Protein AF-A0A831JJE8-F1 (afdb_monomer)

Structure (mmCIF, N/CA/C/O backbone):
data_AF-A0A831JJE8-F1
#
_entry.id   AF-A0A831JJE8-F1
#
loop_
_atom_site.group_PDB
_atom_site.id
_atom_site.type_symbol
_atom_site.label_atom_id
_atom_site.label_alt_id
_atom_site.label_comp_id
_atom_site.label_asym_id
_atom_site.label_entity_id
_atom_site.label_seq_id
_atom_site.pdbx_PDB_ins_code
_atom_site.Cartn_x
_atom_site.Cartn_y
_atom_site.Cartn_z
_atom_site.occupancy
_atom_site.B_iso_or_equiv
_atom_site.auth_seq_id
_atom_site.auth_comp_id
_atom_site.auth_asym_id
_atom_site.auth_atom_id
_atom_site.pdbx_PDB_model_num
ATOM 1 N N . PRO A 1 1 ? 1.562 -9.562 6.815 1.00 90.50 1 PRO A N 1
ATOM 2 C CA . PRO A 1 1 ? 2.534 -8.561 6.317 1.00 90.50 1 PRO A CA 1
ATOM 3 C C . PRO A 1 1 ? 2.745 -8.650 4.800 1.00 90.50 1 PRO A C 1
ATOM 5 O O . PRO A 1 1 ? 2.970 -9.747 4.291 1.00 90.50 1 PRO A O 1
ATOM 8 N N . LEU A 1 2 ? 2.678 -7.509 4.113 1.00 94.31 2 LEU A N 1
ATOM 9 C CA . LEU A 1 2 ? 2.734 -7.355 2.657 1.00 94.31 2 LEU A CA 1
ATOM 10 C C . LEU A 1 2 ? 3.958 -8.049 2.037 1.00 94.31 2 LEU A C 1
ATOM 12 O O . LEU A 1 2 ? 3.814 -8.954 1.220 1.00 94.31 2 LEU A O 1
ATOM 16 N N . ILE A 1 3 ? 5.162 -7.711 2.512 1.00 94.38 3 ILE A N 1
ATOM 17 C CA . ILE A 1 3 ? 6.433 -8.235 1.975 1.00 94.38 3 ILE A CA 1
ATOM 18 C C . ILE A 1 3 ? 6.514 -9.768 2.086 1.00 94.38 3 ILE A C 1
ATOM 20 O O . ILE A 1 3 ? 7.035 -10.429 1.192 1.00 94.38 3 ILE A O 1
ATOM 24 N N . ARG A 1 4 ? 5.947 -10.367 3.146 1.00 94.69 4 ARG A N 1
ATOM 25 C CA . ARG A 1 4 ? 5.932 -11.834 3.323 1.00 94.69 4 ARG A CA 1
ATOM 26 C C . ARG A 1 4 ? 5.011 -12.555 2.337 1.00 94.69 4 ARG A C 1
ATOM 28 O O . ARG A 1 4 ? 5.176 -13.749 2.129 1.00 94.69 4 ARG A O 1
ATOM 35 N N . GLN A 1 5 ? 4.035 -11.854 1.767 1.00 95.62 5 GLN A N 1
ATOM 36 C CA . GLN A 1 5 ? 3.083 -12.402 0.799 1.00 95.62 5 GLN A CA 1
ATOM 37 C C . GLN A 1 5 ? 3.444 -12.014 -0.641 1.00 95.62 5 GLN A C 1
ATOM 39 O O . GLN A 1 5 ? 2.727 -12.393 -1.562 1.00 95.62 5 GLN A O 1
ATOM 44 N N . TRP A 1 6 ? 4.549 -11.287 -0.842 1.00 96.81 6 TRP A N 1
ATOM 45 C CA . TRP A 1 6 ? 4.877 -10.648 -2.113 1.00 96.81 6 TRP A CA 1
ATOM 46 C C . TRP A 1 6 ? 4.915 -11.615 -3.297 1.00 96.81 6 TRP A C 1
ATOM 48 O O . TRP A 1 6 ? 4.329 -11.321 -4.328 1.00 96.81 6 TRP A O 1
ATOM 58 N N . GLU A 1 7 ? 5.511 -12.801 -3.147 1.00 96.06 7 GLU A N 1
ATOM 59 C CA . GLU A 1 7 ? 5.538 -13.807 -4.224 1.00 96.06 7 GLU A CA 1
ATOM 60 C C . GLU A 1 7 ? 4.132 -14.265 -4.640 1.00 96.06 7 GLU A C 1
ATOM 62 O O . GLU A 1 7 ? 3.851 -14.409 -5.827 1.00 96.06 7 GLU A O 1
ATOM 67 N N . LYS A 1 8 ? 3.225 -14.454 -3.671 1.00 97.19 8 LYS A N 1
ATOM 68 C CA . LYS A 1 8 ? 1.826 -14.792 -3.958 1.00 97.19 8 LYS A CA 1
ATOM 69 C C . LYS A 1 8 ? 1.132 -13.621 -4.651 1.00 97.19 8 LYS A C 1
ATOM 71 O O . LYS A 1 8 ? 0.434 -13.835 -5.633 1.00 97.19 8 LYS A O 1
ATOM 76 N N . LEU A 1 9 ? 1.327 -12.401 -4.163 1.00 97.56 9 LEU A N 1
ATOM 77 C CA . LEU A 1 9 ? 0.712 -11.205 -4.739 1.00 97.56 9 LEU A CA 1
ATOM 78 C C . LEU A 1 9 ? 1.184 -10.967 -6.179 1.00 97.56 9 LEU A C 1
ATOM 80 O O . LEU A 1 9 ? 0.357 -10.761 -7.060 1.00 97.56 9 LEU A O 1
ATOM 84 N N . MET A 1 10 ? 2.479 -11.132 -6.456 1.00 97.56 10 MET A N 1
ATOM 85 C CA . MET A 1 10 ? 3.042 -11.016 -7.806 1.00 97.56 10 MET A CA 1
ATOM 86 C C . MET A 1 10 ? 2.442 -12.004 -8.815 1.00 97.56 10 MET A C 1
ATOM 88 O O . MET A 1 10 ? 2.482 -11.732 -10.009 1.00 97.56 10 MET A O 1
ATOM 92 N N . SER A 1 11 ? 1.833 -13.114 -8.376 1.00 97.44 11 SER A N 1
ATOM 93 C CA . SER A 1 11 ? 1.101 -14.015 -9.286 1.00 97.44 11 SER A CA 1
ATOM 94 C C . SER A 1 11 ? -0.174 -13.399 -9.880 1.00 97.44 11 SER A C 1
ATOM 96 O O . SER A 1 11 ? -0.702 -13.920 -10.857 1.00 97.44 11 SER A O 1
ATOM 98 N N . THR A 1 12 ? -0.650 -12.288 -9.311 1.00 98.19 12 THR A N 1
ATOM 99 C CA . THR A 1 12 ? -1.800 -11.510 -9.800 1.00 98.19 12 TH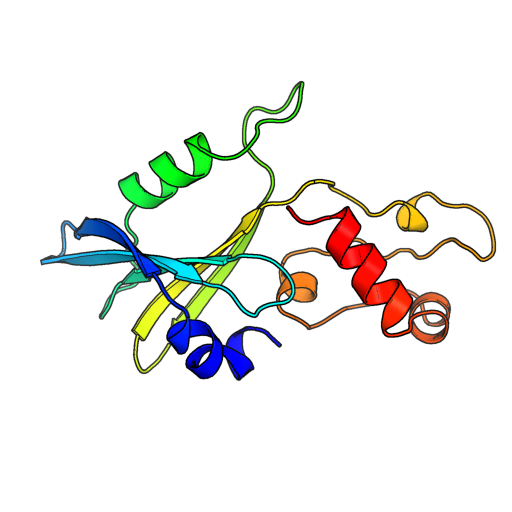R A CA 1
ATOM 100 C C . THR A 1 12 ? -1.385 -10.276 -10.604 1.00 98.19 12 THR A C 1
ATOM 102 O O . THR A 1 12 ? -2.249 -9.533 -11.061 1.00 98.19 12 THR A O 1
ATOM 105 N N . ALA A 1 13 ? -0.077 -10.035 -10.751 1.00 98.19 13 ALA A N 1
ATOM 106 C CA . ALA A 1 13 ? 0.438 -8.799 -11.315 1.00 98.19 13 ALA A CA 1
ATOM 107 C C . ALA A 1 13 ? 0.044 -8.638 -12.791 1.00 98.19 13 ALA A C 1
ATOM 109 O O . ALA A 1 13 ? 0.301 -9.511 -13.621 1.00 98.19 13 ALA A O 1
ATOM 110 N N . VAL A 1 14 ? -0.520 -7.479 -13.121 1.00 98.44 14 VAL A N 1
ATOM 111 C CA . VAL A 1 14 ? -0.838 -7.059 -14.486 1.00 98.44 14 VAL A CA 1
ATOM 112 C C . VAL A 1 14 ? 0.030 -5.862 -14.830 1.00 98.44 14 VAL A C 1
ATOM 114 O O . VAL A 1 14 ? -0.062 -4.822 -14.183 1.00 98.44 14 VAL A O 1
ATOM 117 N N . GLU A 1 15 ? 0.870 -5.994 -15.854 1.00 98.38 15 GLU A N 1
ATOM 118 C CA . GLU A 1 15 ? 1.705 -4.894 -16.338 1.00 98.38 15 GLU A CA 1
ATOM 119 C C . GLU A 1 15 ? 0.841 -3.714 -16.812 1.00 98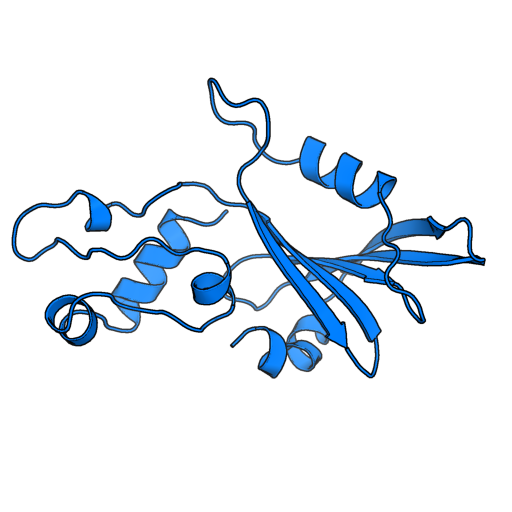.38 15 GLU A C 1
ATOM 121 O O . GLU A 1 15 ? -0.136 -3.884 -17.545 1.00 98.38 15 GLU A O 1
ATOM 126 N N . LYS A 1 16 ? 1.206 -2.505 -16.380 1.00 98.06 16 LYS A N 1
ATOM 127 C CA . LYS A 1 16 ? 0.511 -1.247 -16.691 1.00 98.06 16 LYS A CA 1
ATOM 128 C C . LYS A 1 16 ? 1.371 -0.222 -17.411 1.00 98.06 16 LYS A C 1
ATOM 130 O O . LYS A 1 16 ? 0.831 0.753 -17.927 1.00 98.06 16 LYS A O 1
ATOM 135 N N . GLY A 1 17 ? 2.684 -0.410 -17.449 1.00 97.50 17 GLY A N 1
ATOM 136 C CA . GLY A 1 17 ? 3.566 0.514 -18.142 1.00 97.50 17 GLY A CA 1
ATOM 137 C C . GLY A 1 17 ? 5.034 0.168 -17.988 1.00 97.50 17 GLY A C 1
ATOM 138 O O . GLY A 1 17 ? 5.425 -0.580 -17.096 1.00 97.50 17 GLY A O 1
ATOM 139 N N . PHE A 1 18 ? 5.834 0.765 -18.861 1.00 97.56 18 PHE A N 1
ATOM 140 C CA . PHE A 1 18 ? 7.265 0.538 -18.976 1.00 97.56 18 PHE A CA 1
ATOM 141 C C . PHE A 1 18 ? 7.987 1.875 -19.170 1.00 97.56 18 PHE A C 1
ATOM 143 O O . PHE A 1 18 ? 7.559 2.714 -19.966 1.00 97.56 18 PHE A O 1
ATOM 150 N N . GLU A 1 19 ? 9.099 2.068 -18.466 1.00 97.25 19 GLU A N 1
ATOM 151 C CA . GLU A 1 19 ? 9.943 3.252 -18.580 1.00 97.25 19 GLU A CA 1
ATOM 152 C C . GLU A 1 19 ? 11.426 2.863 -18.631 1.00 97.25 19 GLU A C 1
ATOM 154 O O . GLU A 1 19 ? 11.955 2.325 -17.655 1.00 97.25 19 GLU A O 1
ATOM 159 N N . PRO A 1 20 ? 12.133 3.161 -19.738 1.00 96.00 20 PRO A N 1
ATOM 160 C CA . PRO A 1 20 ? 13.584 3.050 -19.773 1.00 96.00 20 PRO A CA 1
ATOM 161 C C . PRO A 1 20 ? 14.219 4.158 -18.921 1.00 96.00 20 PRO A C 1
ATOM 163 O O . PRO A 1 20 ? 13.781 5.313 -18.958 1.00 96.00 20 PRO A O 1
ATOM 166 N N . LEU A 1 21 ? 15.264 3.799 -18.175 1.00 94.88 21 LEU A N 1
ATOM 167 C CA . LEU A 1 21 ? 16.014 4.680 -17.281 1.00 94.88 21 LEU A CA 1
ATOM 168 C C . LEU A 1 21 ? 17.362 5.076 -17.902 1.00 94.88 21 LEU A C 1
ATOM 170 O O . LEU A 1 21 ? 17.891 4.396 -18.782 1.00 94.88 21 LEU A O 1
ATOM 174 N N . SER A 1 22 ? 17.940 6.182 -17.429 1.00 90.56 22 SER A N 1
ATOM 175 C CA . SER A 1 22 ? 19.199 6.729 -17.957 1.00 90.56 22 SER A CA 1
ATOM 176 C C . SER A 1 22 ? 20.421 5.836 -17.716 1.00 90.56 22 SER A C 1
ATOM 178 O O . SER A 1 22 ? 21.403 5.944 -18.445 1.00 90.56 22 SER A O 1
ATOM 180 N N . ASP A 1 23 ? 20.367 4.941 -16.727 1.00 89.94 23 ASP A N 1
ATOM 181 C CA . ASP A 1 23 ? 21.433 3.989 -16.394 1.00 89.94 23 ASP A CA 1
ATOM 182 C C . ASP A 1 23 ? 21.328 2.658 -17.164 1.00 89.94 23 ASP A C 1
ATOM 184 O O . ASP A 1 23 ? 21.985 1.677 -16.812 1.00 89.94 23 ASP A O 1
ATOM 188 N N . GLY A 1 24 ? 20.498 2.615 -18.213 1.00 89.94 24 GLY A N 1
ATOM 189 C CA . GLY A 1 24 ? 20.284 1.437 -19.056 1.00 89.94 24 GLY A CA 1
ATOM 190 C C . GLY A 1 24 ? 19.348 0.388 -18.451 1.00 89.94 24 GLY A C 1
ATOM 191 O O . GLY A 1 24 ? 19.123 -0.650 -19.073 1.00 89.94 24 GLY A O 1
ATOM 192 N N . LYS A 1 25 ? 18.791 0.634 -17.260 1.00 93.94 25 LYS A N 1
ATOM 193 C CA . LYS A 1 25 ? 17.766 -0.221 -16.644 1.00 93.94 25 LYS A CA 1
ATOM 194 C C . LYS A 1 25 ? 16.374 0.192 -17.109 1.00 93.94 25 LYS A C 1
ATOM 196 O O . LYS A 1 25 ? 16.198 1.113 -17.906 1.00 93.94 25 LYS A O 1
ATOM 201 N N . SER A 1 26 ? 15.365 -0.498 -16.598 1.00 95.12 26 SER A N 1
ATOM 202 C CA . SER A 1 26 ? 13.969 -0.148 -16.826 1.00 95.12 26 SER A CA 1
ATOM 203 C C . SER A 1 26 ? 13.155 -0.298 -15.553 1.00 95.12 26 SER A C 1
ATOM 205 O O . SER A 1 26 ? 13.486 -1.102 -14.679 1.00 95.12 26 SER A O 1
ATOM 207 N N . CYS A 1 27 ? 12.100 0.501 -15.471 1.00 97.62 27 CYS A N 1
ATOM 208 C CA . CYS A 1 27 ? 11.066 0.403 -14.463 1.00 97.62 27 CYS A CA 1
ATOM 209 C C . CYS A 1 27 ? 9.780 -0.106 -15.118 1.00 97.62 27 CYS A C 1
ATOM 211 O O . CYS A 1 27 ? 9.398 0.375 -16.187 1.00 97.62 27 CYS A O 1
ATOM 213 N N . ILE A 1 28 ? 9.117 -1.066 -14.478 1.00 98.19 28 ILE A N 1
ATOM 214 C CA . ILE A 1 28 ? 7.829 -1.603 -14.923 1.00 98.19 28 ILE A CA 1
ATOM 215 C C . ILE A 1 28 ? 6.784 -1.328 -13.846 1.00 98.19 28 ILE A C 1
ATOM 217 O O . ILE A 1 28 ? 7.027 -1.591 -12.666 1.00 98.19 28 ILE A O 1
ATOM 221 N N . ALA A 1 29 ? 5.630 -0.805 -14.253 1.00 98.50 29 ALA A N 1
ATOM 222 C CA . ALA A 1 29 ? 4.473 -0.611 -13.391 1.00 98.50 29 ALA A CA 1
ATOM 223 C C . ALA A 1 29 ? 3.556 -1.840 -13.434 1.00 98.50 29 ALA A C 1
ATOM 225 O O . ALA A 1 29 ? 3.272 -2.357 -14.514 1.00 98.50 29 ALA A O 1
ATOM 226 N N . TYR A 1 30 ? 3.031 -2.254 -12.282 1.00 98.56 30 TYR A N 1
ATOM 227 C CA . TYR A 1 30 ? 2.095 -3.369 -12.143 1.00 98.56 30 TYR A CA 1
ATOM 228 C C . TYR A 1 30 ? 0.895 -2.975 -11.285 1.00 98.56 30 TYR A C 1
ATOM 230 O O . TYR A 1 30 ? 1.076 -2.380 -10.224 1.00 98.56 30 TYR A O 1
ATOM 238 N N . ASP A 1 31 ? -0.306 -3.369 -11.703 1.00 98.25 31 ASP A N 1
ATOM 239 C CA . ASP A 1 31 ? -1.434 -3.527 -10.781 1.00 98.25 31 ASP A CA 1
ATOM 240 C C . ASP A 1 31 ? -1.385 -4.920 -10.163 1.00 98.25 31 ASP A C 1
ATOM 242 O O . ASP A 1 31 ? -1.141 -5.904 -10.860 1.00 98.25 31 ASP A O 1
ATOM 246 N N . ILE A 1 32 ? -1.585 -4.994 -8.853 1.00 97.94 32 ILE A N 1
ATOM 247 C CA . ILE A 1 32 ? -1.503 -6.215 -8.058 1.00 97.94 32 ILE A CA 1
ATOM 248 C C . ILE A 1 32 ? -2.766 -6.325 -7.209 1.00 97.94 32 ILE A C 1
ATOM 250 O O . ILE A 1 32 ? -3.133 -5.393 -6.493 1.00 97.94 32 ILE A O 1
ATOM 254 N N . GLU A 1 33 ? -3.381 -7.501 -7.256 1.00 96.12 33 GLU A N 1
ATOM 255 C CA . GLU A 1 33 ? -4.631 -7.832 -6.581 1.00 96.12 33 GLU A CA 1
ATOM 256 C C . GLU A 1 33 ? -4.422 -8.901 -5.495 1.00 96.12 33 GLU A C 1
ATOM 258 O O . GLU A 1 33 ? -3.333 -9.445 -5.286 1.00 96.12 33 GLU A O 1
ATOM 263 N N . GLY A 1 34 ? -5.488 -9.226 -4.762 1.00 94.06 34 GLY A N 1
ATOM 264 C CA . GLY A 1 34 ? -5.468 -10.291 -3.751 1.00 94.06 34 GLY A CA 1
ATOM 265 C C . GLY A 1 34 ? -4.806 -9.902 -2.425 1.00 94.06 34 GLY A C 1
ATOM 266 O O . GLY A 1 34 ? -4.657 -10.755 -1.543 1.00 94.06 34 GLY A O 1
ATOM 267 N N . TYR A 1 35 ? -4.437 -8.629 -2.267 1.00 95.06 35 TYR A N 1
ATOM 268 C CA . TYR A 1 35 ? -4.269 -7.999 -0.961 1.00 95.06 35 TYR A CA 1
ATOM 269 C C . TYR A 1 35 ? -5.624 -7.471 -0.458 1.00 95.06 35 TYR A C 1
ATOM 271 O O . TYR A 1 35 ? -6.628 -7.584 -1.157 1.00 95.06 35 TYR A O 1
ATOM 279 N N . PHE A 1 36 ? -5.699 -6.940 0.766 1.00 91.31 36 PHE A N 1
ATOM 280 C CA . PHE A 1 36 ? -6.980 -6.432 1.289 1.00 91.31 36 PHE A CA 1
ATOM 281 C C . PHE A 1 36 ? -7.466 -5.159 0.568 1.00 91.31 36 PHE A C 1
ATOM 283 O O . PHE A 1 36 ? -8.618 -4.776 0.740 1.00 91.31 36 PHE A O 1
ATOM 290 N N . CYS A 1 37 ? -6.588 -4.522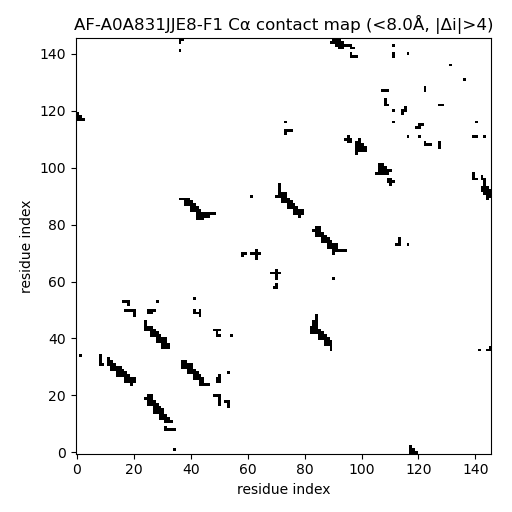 -0.210 1.00 93.38 37 CYS A N 1
ATOM 291 C CA . CYS A 1 37 ? -6.856 -3.409 -1.117 1.00 93.38 37 CYS A CA 1
ATOM 292 C C . CYS A 1 37 ? -5.964 -3.545 -2.372 1.00 93.38 37 CYS A C 1
ATOM 294 O O . CYS A 1 37 ? -4.934 -4.232 -2.297 1.00 93.38 37 CYS A O 1
ATOM 296 N N . PRO A 1 38 ? -6.314 -2.912 -3.504 1.00 92.94 38 PRO A N 1
ATOM 297 C CA . PRO A 1 38 ? -5.479 -2.907 -4.704 1.00 92.94 38 PRO A CA 1
ATOM 298 C C . PRO A 1 38 ? -4.119 -2.236 -4.473 1.00 92.94 38 PRO A C 1
ATOM 300 O O . PRO A 1 38 ? -3.986 -1.292 -3.689 1.00 92.94 38 PRO A O 1
ATOM 303 N N . ILE A 1 39 ? -3.094 -2.703 -5.185 1.00 96.81 39 ILE A N 1
ATOM 304 C CA . ILE A 1 39 ? -1.725 -2.184 -5.094 1.00 96.81 39 ILE A CA 1
ATOM 305 C C . ILE A 1 39 ? -1.225 -1.768 -6.477 1.00 96.81 39 ILE A C 1
ATOM 307 O O . ILE A 1 39 ? -1.230 -2.574 -7.405 1.00 96.81 39 ILE A O 1
ATOM 311 N N . ARG A 1 40 ? -0.663 -0.557 -6.582 1.00 97.94 40 ARG A N 1
ATOM 312 C CA . ARG A 1 40 ? 0.210 -0.181 -7.704 1.00 97.94 40 ARG A CA 1
ATOM 313 C C . ARG A 1 40 ? 1.666 -0.355 -7.295 1.00 97.94 40 ARG A C 1
ATOM 315 O O . ARG A 1 40 ? 2.122 0.278 -6.344 1.00 97.94 40 ARG A O 1
ATOM 322 N N . ALA A 1 41 ? 2.406 -1.178 -8.024 1.00 98.19 41 ALA A N 1
ATOM 323 C CA . ALA A 1 41 ? 3.831 -1.391 -7.812 1.00 98.19 41 ALA A CA 1
ATOM 324 C C . ALA A 1 41 ? 4.665 -0.863 -8.981 1.00 98.19 41 ALA A C 1
ATOM 326 O O . ALA A 1 41 ? 4.237 -0.941 -10.129 1.00 98.19 41 ALA A O 1
ATOM 327 N N . PHE A 1 42 ? 5.873 -0.385 -8.697 1.00 98.19 42 PHE A N 1
ATOM 328 C CA . PHE A 1 42 ? 6.886 -0.039 -9.690 1.00 98.19 42 PHE A CA 1
ATOM 329 C C . PHE A 1 42 ? 8.168 -0.786 -9.344 1.00 98.19 42 PHE A C 1
ATOM 331 O O . PHE A 1 42 ? 8.630 -0.747 -8.202 1.00 98.19 42 PHE A O 1
ATOM 338 N N . ILE A 1 43 ? 8.719 -1.516 -10.308 1.00 97.94 43 ILE A N 1
ATOM 339 C CA . ILE A 1 43 ? 9.830 -2.438 -10.067 1.00 97.94 43 ILE A CA 1
ATOM 340 C C . ILE A 1 43 ? 10.976 -2.117 -11.021 1.00 97.94 43 ILE A C 1
ATOM 342 O O . ILE A 1 43 ? 10.787 -2.136 -12.237 1.00 97.94 43 ILE A O 1
ATOM 346 N N . THR A 1 44 ? 12.165 -1.873 -10.465 1.00 97.50 44 THR A N 1
ATOM 347 C CA . THR A 1 44 ? 13.414 -1.685 -11.216 1.00 97.50 44 THR A CA 1
ATOM 348 C C . THR A 1 44 ? 14.422 -2.764 -10.841 1.00 97.50 44 THR A C 1
ATOM 350 O O . THR A 1 44 ? 14.858 -2.865 -9.692 1.00 97.50 44 THR A O 1
ATOM 353 N N . GLN A 1 45 ? 14.874 -3.548 -11.818 1.00 92.75 45 GLN A N 1
ATOM 354 C CA . GLN A 1 45 ? 15.897 -4.562 -11.574 1.00 92.75 45 GLN A CA 1
ATOM 355 C C . GLN A 1 45 ? 17.307 -3.953 -11.592 1.00 92.75 45 GLN A C 1
ATOM 357 O O . GLN A 1 45 ? 17.666 -3.208 -12.499 1.00 92.75 45 GLN A O 1
ATOM 362 N N . GLY A 1 46 ? 18.137 -4.303 -10.603 1.00 85.12 46 GLY A N 1
ATOM 363 C CA . GLY A 1 46 ? 19.571 -3.981 -10.598 1.00 85.12 46 GLY A CA 1
ATOM 364 C C . GLY A 1 46 ? 19.935 -2.535 -10.232 1.00 85.12 46 GLY A C 1
ATOM 365 O O . GLY A 1 46 ? 21.074 -2.122 -10.443 1.00 85.12 46 GLY A O 1
ATOM 366 N N . GLY A 1 47 ? 19.012 -1.736 -9.692 1.00 86.06 47 GLY A N 1
ATOM 367 C CA . GLY A 1 47 ? 19.272 -0.358 -9.264 1.00 86.06 47 GLY A CA 1
ATOM 368 C C . GLY A 1 47 ? 18.218 0.173 -8.301 1.00 86.06 47 GLY A C 1
ATOM 369 O O . GLY A 1 47 ? 17.185 -0.455 -8.129 1.00 86.06 47 GLY A O 1
ATOM 370 N N . LEU A 1 48 ? 18.493 1.333 -7.696 1.00 85.94 48 LEU A N 1
ATOM 371 C CA . LEU A 1 48 ? 17.560 2.054 -6.813 1.00 85.94 48 LEU A CA 1
ATOM 372 C C . LEU A 1 48 ? 16.794 3.178 -7.534 1.00 85.94 48 LEU A C 1
ATOM 374 O O . LEU A 1 48 ? 15.958 3.843 -6.932 1.00 85.94 48 LEU A O 1
ATOM 378 N N . ALA A 1 49 ? 17.101 3.422 -8.811 1.00 89.25 49 ALA A N 1
ATOM 379 C CA . ALA A 1 49 ? 16.352 4.365 -9.631 1.00 89.25 49 ALA A CA 1
ATOM 380 C C . ALA A 1 49 ? 14.948 3.814 -9.923 1.00 89.25 49 ALA A C 1
ATOM 382 O O . ALA A 1 49 ? 14.745 2.601 -9.993 1.00 89.25 49 ALA A O 1
ATOM 383 N N . THR A 1 50 ? 13.976 4.700 -10.110 1.00 91.50 50 THR A N 1
ATOM 384 C CA . THR A 1 50 ? 12.594 4.327 -10.432 1.00 91.50 50 THR A CA 1
ATOM 385 C C . THR A 1 50 ? 12.071 5.140 -11.611 1.00 91.50 50 THR A C 1
ATOM 387 O O . THR A 1 50 ? 12.648 6.170 -11.966 1.00 91.50 50 THR A O 1
ATOM 390 N N . GLY A 1 51 ? 11.002 4.654 -12.237 1.00 94.31 51 GLY A N 1
ATOM 391 C CA . GLY A 1 51 ? 10.345 5.303 -13.364 1.00 94.31 51 GLY A CA 1
ATOM 392 C C . GLY A 1 51 ? 9.532 6.504 -12.903 1.00 94.31 51 GLY A C 1
ATOM 393 O O . GLY A 1 51 ? 8.363 6.367 -12.543 1.00 94.31 51 GLY A O 1
ATOM 394 N N . VAL A 1 52 ? 10.160 7.682 -12.894 1.00 95.25 52 VAL A N 1
ATOM 395 C CA . VAL A 1 52 ? 9.517 8.926 -12.449 1.00 95.25 52 VAL A CA 1
ATOM 396 C C . VAL A 1 52 ? 8.311 9.259 -13.321 1.00 95.25 52 VAL A C 1
ATOM 398 O O . VAL A 1 52 ? 7.296 9.669 -12.774 1.00 95.25 52 VAL A O 1
ATOM 401 N N . ARG A 1 53 ? 8.361 9.037 -14.644 1.00 96.88 53 ARG A N 1
ATOM 402 C CA . ARG A 1 53 ? 7.212 9.333 -15.518 1.00 96.88 53 ARG A CA 1
ATOM 403 C C . ARG A 1 53 ? 6.043 8.389 -15.258 1.00 96.88 53 ARG A C 1
ATOM 405 O O . ARG A 1 53 ? 4.899 8.833 -15.274 1.00 96.88 53 ARG A O 1
ATOM 412 N N . LEU A 1 54 ? 6.310 7.104 -15.016 1.00 97.69 54 LEU A N 1
ATOM 413 C CA . LEU A 1 54 ? 5.262 6.142 -14.665 1.00 97.69 54 LEU A CA 1
ATOM 414 C C . LEU A 1 54 ? 4.603 6.484 -13.327 1.00 97.69 54 LEU A C 1
ATOM 416 O O . LEU A 1 54 ? 3.377 6.442 -13.227 1.00 97.69 54 LEU A O 1
ATOM 420 N N . ILE A 1 55 ? 5.405 6.822 -12.315 1.00 97.38 55 ILE A N 1
ATOM 421 C CA . ILE A 1 55 ? 4.898 7.221 -10.998 1.00 97.38 55 ILE A CA 1
ATOM 422 C C . ILE A 1 55 ? 4.095 8.512 -11.117 1.00 97.38 55 ILE A C 1
ATOM 424 O O . ILE A 1 55 ? 2.970 8.565 -10.635 1.00 97.38 55 ILE A O 1
ATOM 428 N N . ASP A 1 56 ? 4.634 9.521 -11.796 1.00 97.00 56 ASP A N 1
ATOM 429 C CA . ASP A 1 56 ? 3.977 10.813 -11.970 1.00 97.00 56 ASP A CA 1
ATOM 430 C C . ASP A 1 56 ? 2.635 10.661 -12.696 1.00 97.00 56 ASP A C 1
ATOM 432 O O . ASP A 1 56 ? 1.605 11.116 -12.202 1.00 97.00 56 ASP A O 1
ATOM 436 N N . SER A 1 57 ? 2.603 9.913 -13.804 1.00 97.25 57 SER A N 1
ATOM 437 C CA . SER A 1 57 ? 1.358 9.606 -14.516 1.00 97.25 57 SER A CA 1
ATOM 438 C C . SER A 1 57 ? 0.350 8.858 -13.643 1.00 97.25 57 SER A C 1
ATOM 440 O O . SER A 1 57 ? -0.852 9.073 -13.789 1.00 97.25 57 SER A O 1
ATOM 442 N N . TYR A 1 58 ? 0.811 7.964 -12.767 1.00 97.19 58 TYR A N 1
ATOM 443 C CA . TYR A 1 58 ? -0.067 7.250 -11.850 1.00 97.19 58 TYR A C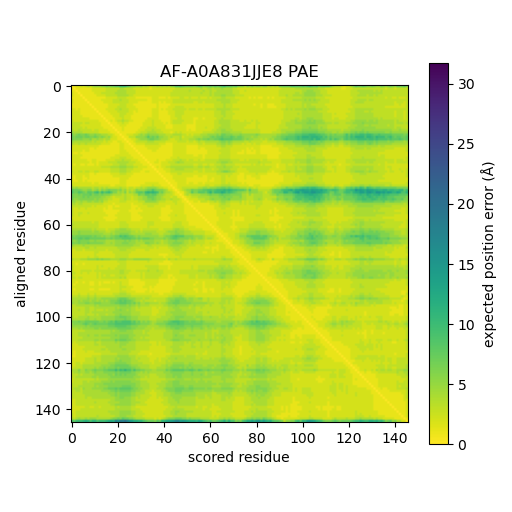A 1
ATOM 444 C C . TYR A 1 58 ? -0.629 8.178 -10.773 1.00 97.19 58 TYR A C 1
ATOM 446 O O . TYR A 1 58 ? -1.839 8.183 -10.567 1.00 97.19 58 TYR A O 1
ATOM 454 N N . LEU A 1 59 ? 0.204 8.999 -10.133 1.00 96.19 59 LEU A N 1
ATOM 455 C CA . LEU A 1 59 ? -0.247 9.952 -9.117 1.00 96.19 59 LEU A CA 1
ATOM 456 C C . LEU A 1 59 ? -1.258 10.951 -9.698 1.00 96.19 59 LEU A C 1
ATOM 458 O O . LEU A 1 59 ? -2.290 11.186 -9.081 1.00 96.19 59 LEU A O 1
ATOM 462 N N . HIS A 1 60 ? -1.041 11.442 -10.921 1.00 95.88 60 HIS A N 1
ATOM 463 C CA . HIS A 1 60 ? -2.004 12.299 -11.625 1.00 95.88 60 HIS A CA 1
ATOM 464 C C . HIS A 1 60 ? -3.332 11.601 -11.968 1.00 95.88 60 HIS A C 1
ATOM 466 O O . HIS A 1 60 ? -4.323 12.276 -12.237 1.00 95.88 60 HIS A O 1
ATOM 472 N N . SER A 1 61 ? -3.367 10.265 -11.982 1.00 94.81 61 SER A N 1
ATOM 473 C CA . SER A 1 61 ? -4.598 9.494 -12.196 1.00 94.81 61 SER A CA 1
ATOM 474 C C . SER A 1 61 ? -5.398 9.248 -10.914 1.00 94.81 61 SER A C 1
ATOM 476 O O . SER A 1 61 ? -6.545 8.807 -10.991 1.00 94.81 61 SER A O 1
ATOM 478 N N . LEU A 1 62 ? -4.809 9.507 -9.741 1.00 94.81 62 LEU A N 1
ATOM 479 C CA . LEU A 1 62 ? -5.473 9.300 -8.460 1.00 94.81 62 LEU A CA 1
ATOM 480 C C . LEU A 1 62 ? -6.436 10.451 -8.136 1.00 94.81 62 LEU A C 1
ATOM 482 O O . LEU A 1 62 ? -6.204 11.590 -8.547 1.00 94.81 62 LEU A O 1
ATOM 486 N N . PRO A 1 63 ? -7.501 10.188 -7.360 1.00 92.00 63 PRO A N 1
ATOM 487 C CA . PRO A 1 63 ? -8.405 11.234 -6.907 1.00 92.00 63 PRO A CA 1
ATOM 488 C C . PRO A 1 63 ? -7.677 12.302 -6.089 1.00 92.00 63 PRO A C 1
ATOM 490 O O . PRO A 1 63 ? -6.926 11.995 -5.161 1.00 92.00 63 PRO A O 1
ATOM 493 N N . LEU A 1 64 ? -7.951 13.563 -6.419 1.00 93.06 64 LEU A N 1
ATOM 494 C CA . LEU A 1 64 ? -7.501 14.720 -5.659 1.00 93.06 64 LEU A CA 1
ATOM 495 C C . LEU A 1 64 ? -8.650 15.205 -4.774 1.00 93.06 64 LEU A C 1
ATOM 497 O O . LEU A 1 64 ? -9.737 15.504 -5.273 1.00 93.06 64 LEU A O 1
ATOM 501 N N . HIS A 1 65 ? -8.427 15.263 -3.463 1.00 89.12 65 HIS A N 1
ATOM 502 C CA . HIS A 1 65 ? -9.433 15.780 -2.541 1.00 89.12 65 HIS A CA 1
ATOM 503 C C . HIS A 1 65 ? -9.486 17.311 -2.593 1.00 89.12 65 HIS A C 1
ATOM 505 O O . HIS A 1 65 ? -8.494 17.979 -2.884 1.00 89.12 65 HIS A O 1
ATOM 511 N N . GLU A 1 66 ? -10.657 17.873 -2.296 1.00 91.19 66 GLU A N 1
ATOM 512 C CA . GLU A 1 66 ? -10.859 19.321 -2.286 1.00 91.19 66 GLU A CA 1
ATOM 513 C C . GLU A 1 66 ? -9.861 20.019 -1.348 1.00 91.19 66 GLU A C 1
ATOM 515 O O . GLU A 1 66 ? -9.703 19.638 -0.187 1.00 91.19 66 GLU A O 1
ATOM 520 N N . GLY A 1 67 ? -9.180 21.043 -1.867 1.00 92.69 67 GLY A N 1
ATOM 521 C CA . GLY A 1 67 ? -8.184 21.817 -1.125 1.00 92.69 67 GLY A CA 1
ATOM 522 C C . GLY A 1 67 ? -6.796 21.175 -1.027 1.00 92.69 67 GLY A C 1
ATOM 523 O O . GLY A 1 67 ? -5.901 21.795 -0.455 1.00 92.69 67 GLY A O 1
ATOM 524 N N . GLU A 1 68 ? -6.583 19.982 -1.589 1.00 93.12 68 GLU A N 1
ATOM 525 C CA . GLU A 1 68 ? -5.272 19.327 -1.626 1.00 93.12 68 GLU A CA 1
ATOM 526 C C . GLU A 1 68 ? -4.557 19.557 -2.963 1.00 93.12 68 GLU A C 1
ATOM 528 O O . GLU A 1 68 ? -5.182 19.722 -4.009 1.00 93.12 68 GLU A O 1
ATOM 533 N N . THR A 1 69 ? -3.223 19.575 -2.926 1.00 93.25 69 THR A N 1
ATOM 534 C CA . THR A 1 69 ? -2.365 19.726 -4.115 1.00 93.25 69 THR A CA 1
ATOM 535 C C . THR A 1 69 ? -1.817 18.397 -4.631 1.00 93.25 69 THR A C 1
ATOM 537 O O . THR A 1 69 ? -1.271 18.355 -5.727 1.00 93.25 69 THR A O 1
ATOM 540 N N . GLU A 1 70 ? -1.943 17.323 -3.847 1.00 92.88 70 GLU A N 1
ATOM 541 C CA . GLU A 1 70 ? -1.445 15.982 -4.159 1.00 92.88 70 GLU A CA 1
ATOM 542 C C . GLU A 1 70 ? -2.440 14.915 -3.674 1.00 92.88 70 GLU A C 1
ATOM 544 O O . GLU A 1 70 ? -3.132 15.137 -2.675 1.00 92.88 70 GLU A O 1
ATOM 549 N N . PRO A 1 71 ? -2.525 13.751 -4.343 1.00 94.81 71 PRO A N 1
ATOM 550 C CA . PRO A 1 71 ? -3.360 12.646 -3.888 1.00 94.81 71 PRO A CA 1
ATOM 551 C C . PRO A 1 71 ? -2.811 12.025 -2.599 1.00 94.81 71 PRO A C 1
ATOM 553 O O . PRO A 1 71 ? -1.606 12.010 -2.343 1.00 94.81 71 PRO A O 1
ATOM 556 N N . ARG A 1 72 ? -3.692 11.409 -1.810 1.00 94.00 72 ARG A N 1
ATOM 557 C CA . ARG A 1 72 ? -3.296 10.691 -0.593 1.00 94.00 72 ARG A CA 1
ATOM 558 C C . ARG A 1 72 ? -2.908 9.254 -0.922 1.00 94.00 72 ARG A C 1
ATOM 560 O O . ARG A 1 72 ? -3.675 8.514 -1.534 1.00 94.00 72 ARG A O 1
ATOM 567 N N . TYR A 1 73 ? -1.749 8.815 -0.446 1.00 95.19 73 TYR A N 1
ATOM 568 C CA . TYR A 1 73 ? -1.297 7.431 -0.585 1.00 95.19 73 TYR A CA 1
ATOM 569 C C . TYR A 1 73 ? -0.353 7.033 0.554 1.00 95.19 73 TYR A C 1
ATOM 571 O O . TYR A 1 73 ? 0.236 7.878 1.227 1.00 95.19 73 TYR A O 1
ATOM 579 N N . ASN A 1 74 ? -0.201 5.729 0.768 1.00 95.81 74 ASN A N 1
ATOM 580 C CA . ASN A 1 74 ? 0.936 5.164 1.489 1.00 95.81 74 ASN A CA 1
ATOM 581 C C . ASN A 1 74 ? 1.962 4.636 0.486 1.00 95.81 74 ASN A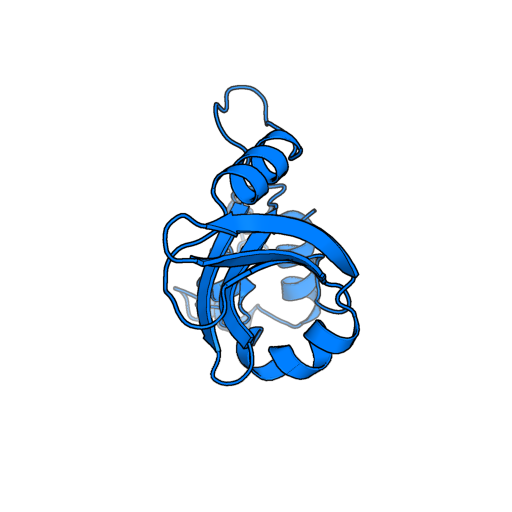 C 1
ATOM 583 O O . ASN A 1 74 ? 1.582 4.033 -0.518 1.00 95.81 74 ASN A O 1
ATOM 587 N N . LEU A 1 75 ? 3.246 4.838 0.784 1.00 95.50 75 LEU A N 1
ATOM 588 C CA . LEU A 1 75 ? 4.372 4.374 -0.023 1.00 95.50 75 LEU A CA 1
ATOM 589 C C . LEU A 1 75 ? 5.273 3.444 0.792 1.00 95.50 75 LEU A C 1
ATOM 591 O O . LEU A 1 75 ? 5.633 3.744 1.930 1.00 95.50 75 LEU A O 1
ATOM 595 N N . PHE A 1 76 ? 5.697 2.354 0.160 1.00 92.81 76 PHE A N 1
ATOM 596 C CA . PHE A 1 76 ? 6.713 1.435 0.664 1.00 92.81 76 PHE A CA 1
ATOM 597 C C . PHE A 1 76 ? 7.766 1.216 -0.388 1.00 92.81 76 PHE A C 1
ATOM 599 O O . PHE A 1 76 ? 7.440 1.096 -1.565 1.00 92.81 76 PHE A O 1
ATOM 606 N N . ALA A 1 77 ? 9.011 1.078 0.042 1.00 95.19 77 ALA A N 1
ATOM 607 C CA . ALA A 1 77 ? 10.095 0.721 -0.845 1.00 95.19 77 ALA A CA 1
ATOM 608 C C . ALA A 1 77 ? 10.992 -0.318 -0.180 1.00 95.19 77 ALA A C 1
ATOM 610 O O . ALA A 1 77 ? 11.318 -0.197 1.002 1.00 95.19 77 ALA A O 1
ATOM 611 N N . TRP A 1 78 ? 11.395 -1.339 -0.928 1.00 95.50 78 TRP A N 1
ATOM 612 C CA . TRP A 1 78 ? 12.387 -2.306 -0.469 1.00 95.50 78 TRP A CA 1
ATOM 613 C C . TRP A 1 78 ? 13.123 -2.937 -1.649 1.00 95.50 78 TRP A C 1
ATOM 615 O O . TRP A 1 78 ? 12.650 -2.933 -2.783 1.00 95.50 78 TRP A O 1
ATOM 625 N N . ASN A 1 79 ? 14.287 -3.522 -1.373 1.00 95.44 79 ASN A N 1
ATOM 626 C CA . ASN A 1 79 ? 14.973 -4.373 -2.339 1.00 95.44 79 ASN A CA 1
ATOM 627 C C . ASN A 1 79 ? 14.482 -5.809 -2.191 1.00 95.44 79 ASN A C 1
ATOM 629 O O . ASN A 1 79 ? 14.664 -6.440 -1.149 1.00 95.44 79 ASN A O 1
ATOM 633 N N . ASN A 1 80 ? 13.870 -6.333 -3.245 1.00 95.44 80 ASN A N 1
ATOM 634 C CA . ASN A 1 80 ? 13.521 -7.732 -3.365 1.00 95.44 80 ASN A CA 1
ATOM 635 C C . ASN A 1 80 ? 14.651 -8.495 -4.096 1.00 95.44 80 ASN A C 1
ATOM 637 O O . ASN A 1 80 ? 15.040 -8.083 -5.188 1.00 95.44 80 ASN A O 1
ATOM 641 N N . PRO A 1 81 ? 15.150 -9.625 -3.559 1.00 92.44 81 PRO A N 1
ATOM 642 C CA . PRO A 1 81 ? 16.226 -10.396 -4.193 1.00 92.44 81 PRO A CA 1
ATOM 643 C C . PRO A 1 81 ? 15.914 -10.917 -5.603 1.00 92.44 81 PRO A C 1
ATOM 645 O O . PRO A 1 81 ? 16.825 -11.074 -6.411 1.00 92.44 81 PRO A O 1
ATOM 648 N N . ARG A 1 82 ? 14.641 -11.203 -5.897 1.00 93.38 82 ARG A N 1
ATOM 649 C CA . ARG A 1 82 ? 14.174 -11.727 -7.185 1.00 93.38 82 ARG A CA 1
ATOM 650 C C . ARG A 1 82 ? 13.818 -10.614 -8.168 1.00 93.38 82 ARG A C 1
ATOM 652 O O . ARG A 1 82 ? 14.177 -10.704 -9.336 1.00 93.38 82 ARG A O 1
ATOM 659 N N . TYR A 1 83 ? 13.098 -9.596 -7.701 1.00 94.12 83 TYR A N 1
ATOM 660 C CA . TYR A 1 83 ? 12.505 -8.574 -8.572 1.00 94.12 83 TYR A CA 1
ATOM 661 C C . TYR A 1 83 ? 13.338 -7.284 -8.678 1.00 94.12 83 TYR A C 1
ATOM 663 O O . TYR A 1 83 ? 13.226 -6.570 -9.668 1.00 94.12 83 TYR A O 1
ATOM 671 N N . GLY A 1 84 ? 14.203 -6.987 -7.704 1.00 94.69 84 GLY A N 1
ATOM 672 C CA . GLY A 1 84 ? 14.952 -5.729 -7.630 1.00 94.69 84 GLY A CA 1
ATOM 673 C C . GLY A 1 84 ? 14.316 -4.707 -6.688 1.00 94.69 84 GLY A C 1
ATOM 674 O O . GLY A 1 84 ? 13.675 -5.079 -5.706 1.00 94.69 84 GLY A O 1
ATOM 675 N N . PHE A 1 85 ? 14.524 -3.419 -6.951 1.00 96.88 85 PHE A N 1
ATOM 676 C CA . PHE A 1 85 ? 13.952 -2.342 -6.151 1.00 96.88 85 PHE A CA 1
ATOM 677 C C . PHE A 1 85 ? 12.461 -2.214 -6.446 1.00 96.88 85 PHE A C 1
ATOM 679 O O . PHE A 1 85 ? 12.065 -1.917 -7.572 1.00 96.88 85 PHE A O 1
ATOM 686 N N . VAL A 1 86 ? 11.645 -2.475 -5.432 1.00 97.56 86 VAL A N 1
ATOM 687 C CA . VAL A 1 86 ? 10.188 -2.431 -5.500 1.00 97.56 86 VAL A CA 1
ATOM 688 C C . VAL A 1 86 ? 9.715 -1.203 -4.744 1.00 97.56 86 VAL A C 1
ATOM 690 O O . VAL A 1 86 ? 10.064 -1.037 -3.574 1.00 97.56 86 VAL A O 1
ATOM 693 N N . THR A 1 87 ? 8.875 -0.389 -5.376 1.00 97.12 87 THR A N 1
ATOM 694 C CA . THR A 1 87 ? 8.049 0.605 -4.693 1.00 97.12 87 THR A CA 1
ATOM 695 C C . THR A 1 87 ? 6.575 0.245 -4.836 1.00 97.12 87 THR A C 1
ATOM 697 O O . THR A 1 87 ? 6.131 -0.181 -5.896 1.00 97.12 87 THR A O 1
ATOM 700 N N . VAL A 1 88 ? 5.811 0.376 -3.756 1.00 96.88 88 VAL A N 1
ATOM 701 C CA . VAL A 1 88 ? 4.377 0.072 -3.698 1.00 96.88 88 VAL A CA 1
ATOM 702 C C . VAL A 1 88 ? 3.624 1.294 -3.214 1.00 96.88 88 VAL A C 1
ATOM 704 O O . VAL A 1 88 ? 3.984 1.871 -2.190 1.00 96.88 88 VAL A O 1
ATOM 707 N N . TYR A 1 89 ? 2.554 1.626 -3.925 1.00 97.31 89 TYR A N 1
ATOM 708 C CA . TYR A 1 89 ? 1.621 2.691 -3.609 1.00 97.31 89 TYR A CA 1
ATOM 709 C C . TYR A 1 89 ? 0.248 2.096 -3.302 1.00 97.31 89 TYR A C 1
ATOM 711 O O . TYR A 1 89 ? -0.299 1.330 -4.099 1.00 97.31 89 TYR A O 1
ATOM 719 N N . ILE A 1 90 ? -0.311 2.493 -2.162 1.00 96.50 90 ILE A N 1
ATOM 720 C CA . ILE A 1 90 ? -1.688 2.190 -1.760 1.00 96.50 90 ILE A CA 1
ATOM 721 C C . ILE A 1 90 ? -2.433 3.527 -1.651 1.00 96.50 90 ILE A C 1
ATOM 723 O O . ILE A 1 90 ? -2.158 4.276 -0.705 1.00 96.50 90 ILE A O 1
ATOM 727 N N . PRO A 1 91 ? -3.323 3.868 -2.603 1.00 94.62 91 PRO A N 1
ATOM 728 C CA . PRO A 1 91 ? -4.148 5.070 -2.526 1.00 94.62 91 PRO A CA 1
ATOM 729 C C . PRO A 1 91 ? -5.011 5.082 -1.267 1.00 94.62 91 PRO A C 1
ATOM 731 O O . PRO A 1 91 ? -5.460 4.040 -0.786 1.00 94.62 91 PRO A O 1
ATOM 734 N N . ARG A 1 92 ? -5.247 6.274 -0.724 1.00 93.88 92 ARG A N 1
ATOM 735 C CA . ARG A 1 92 ? -6.014 6.457 0.506 1.00 93.88 92 ARG A CA 1
ATOM 736 C C . ARG A 1 92 ? -7.253 7.298 0.268 1.00 93.88 92 ARG A C 1
ATOM 738 O O . ARG A 1 92 ? -7.185 8.316 -0.406 1.00 93.88 92 ARG A O 1
ATOM 745 N N . THR A 1 93 ? -8.350 6.910 0.901 1.00 91.31 93 THR A N 1
ATOM 746 C CA . THR A 1 93 ? -9.627 7.644 0.852 1.00 91.31 93 THR A CA 1
ATOM 747 C C . THR A 1 93 ? -9.730 8.652 1.995 1.00 91.31 93 THR A C 1
ATOM 749 O O . THR A 1 93 ? -10.175 9.784 1.813 1.00 91.31 93 THR A O 1
ATOM 752 N N . ALA A 1 94 ? -9.253 8.274 3.184 1.00 91.06 94 ALA A N 1
ATOM 753 C CA . ALA A 1 94 ? -9.306 9.099 4.384 1.00 91.06 94 ALA A CA 1
ATOM 754 C C . ALA A 1 94 ? -7.960 9.125 5.122 1.00 91.06 94 ALA A C 1
ATOM 756 O O . ALA A 1 94 ? -7.204 8.146 5.145 1.00 91.06 94 ALA A O 1
ATOM 757 N N . HIS A 1 95 ? -7.665 10.258 5.768 1.00 89.12 95 HIS A N 1
ATOM 758 C CA . HIS A 1 95 ? -6.485 10.389 6.625 1.00 89.12 95 HIS A CA 1
ATOM 759 C C . HIS A 1 95 ? -6.618 9.572 7.921 1.00 89.12 95 HIS A C 1
ATOM 761 O O . HIS A 1 95 ? -5.631 9.009 8.393 1.00 89.12 95 HIS A O 1
ATOM 767 N N . ARG A 1 96 ? -7.829 9.481 8.480 1.00 93.81 96 ARG A N 1
ATOM 768 C CA . ARG A 1 96 ? -8.141 8.731 9.702 1.00 93.81 96 ARG A CA 1
ATOM 769 C C . ARG A 1 96 ? -9.482 8.006 9.543 1.00 93.81 96 ARG A C 1
ATOM 771 O O . ARG A 1 96 ? -10.374 8.586 8.925 1.00 93.81 96 ARG A O 1
ATOM 778 N N . PRO A 1 97 ? -9.620 6.783 10.082 1.00 95.88 97 PRO A N 1
ATOM 779 C CA . PRO A 1 97 ? -10.907 6.097 10.168 1.00 95.88 97 PRO A CA 1
ATOM 780 C C . PRO A 1 97 ? -11.829 6.805 11.173 1.00 95.88 97 PRO A C 1
ATOM 782 O O . PRO A 1 97 ? -11.369 7.576 12.022 1.00 95.88 97 PRO A O 1
ATOM 785 N N . GLN A 1 98 ? -13.125 6.515 11.115 1.00 96.88 98 GLN A N 1
ATOM 786 C CA . GLN A 1 98 ? -14.144 7.137 11.965 1.00 96.88 98 GLN A CA 1
ATOM 787 C C . GLN A 1 98 ? -13.897 6.880 13.456 1.00 96.88 98 GLN A C 1
ATOM 789 O O . GLN A 1 98 ? -14.104 7.771 14.283 1.00 96.88 98 GLN A O 1
ATOM 794 N N . CYS A 1 99 ? -13.382 5.695 13.803 1.00 95.94 99 CYS A N 1
ATOM 795 C CA . CYS A 1 99 ? -13.071 5.325 15.185 1.00 95.94 99 CYS A CA 1
ATOM 796 C C . CYS A 1 99 ? -12.030 6.247 15.844 1.00 95.94 99 CYS A C 1
ATOM 798 O O . CYS A 1 99 ? -12.013 6.353 17.068 1.00 95.94 99 CYS A O 1
ATOM 800 N N . TYR A 1 100 ? -11.192 6.946 15.065 1.00 96.75 100 TYR A N 1
ATOM 801 C CA . TYR A 1 100 ? -10.167 7.846 15.603 1.00 96.75 100 TYR A CA 1
ATOM 802 C C . TYR A 1 100 ? -10.773 9.036 16.349 1.00 96.75 100 TYR A C 1
ATOM 804 O O . TYR A 1 100 ? -10.251 9.467 17.375 1.00 96.75 100 TYR A O 1
ATOM 812 N N . THR A 1 101 ? -11.858 9.594 15.815 1.00 96.12 101 THR A N 1
ATOM 813 C CA . THR A 1 101 ? -12.538 10.770 16.377 1.00 96.12 101 THR A CA 1
ATOM 814 C C . THR A 1 101 ? -13.830 10.415 17.103 1.00 96.12 101 THR A C 1
ATOM 816 O O . THR A 1 101 ? -14.531 11.318 17.546 1.00 96.12 101 THR A O 1
ATOM 819 N N . ALA A 1 102 ? -14.166 9.127 17.205 1.00 96.94 102 ALA A N 1
ATOM 820 C CA . ALA A 1 102 ? -15.307 8.674 17.987 1.00 96.94 102 ALA A CA 1
ATOM 821 C C . ALA A 1 102 ? -15.111 8.984 19.481 1.00 96.94 102 ALA A C 1
ATOM 823 O O . ALA A 1 102 ? -14.001 9.264 19.938 1.00 96.94 102 ALA A O 1
ATOM 824 N N . GLU A 1 103 ? -16.199 8.920 20.243 1.00 95.31 103 GLU A N 1
ATOM 825 C CA . GLU A 1 103 ? -16.208 9.157 21.687 1.00 95.31 103 GLU A CA 1
ATOM 826 C C . GLU A 1 103 ? -16.572 7.874 22.448 1.00 95.31 103 GLU A C 1
ATOM 828 O O . GLU A 1 103 ? -17.255 6.989 21.924 1.00 95.31 103 GLU A O 1
ATOM 833 N N . GLY A 1 104 ? -16.122 7.775 23.701 1.00 94.94 104 GLY A N 1
ATOM 834 C CA . GLY A 1 104 ? -16.423 6.640 24.576 1.00 94.94 104 GLY A CA 1
ATOM 835 C C . GLY A 1 104 ? -15.837 5.316 24.079 1.00 94.94 104 GLY A C 1
ATOM 836 O O . GLY A 1 104 ? -14.718 5.265 23.568 1.00 94.94 104 GLY A O 1
ATOM 837 N N . ASP A 1 105 ? -16.593 4.229 24.238 1.00 93.38 105 ASP A N 1
ATOM 838 C CA . ASP A 1 105 ? -16.096 2.874 23.967 1.00 93.38 105 ASP A CA 1
ATOM 839 C 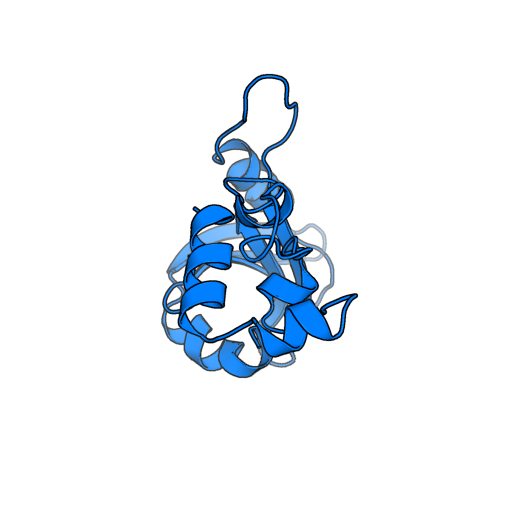C . ASP A 1 105 ? -15.761 2.606 22.499 1.00 93.38 105 ASP A C 1
ATOM 841 O O . ASP A 1 105 ? -14.865 1.803 22.233 1.00 93.38 105 ASP A O 1
ATOM 845 N N . ALA A 1 106 ? -16.410 3.315 21.572 1.00 93.62 106 ALA A N 1
ATOM 846 C CA . ALA A 1 106 ? -16.172 3.204 20.135 1.00 93.62 106 ALA A CA 1
ATOM 847 C C . ALA A 1 106 ? -14.855 3.859 19.676 1.00 93.62 106 ALA A C 1
ATOM 849 O O . ALA A 1 106 ? -14.440 3.662 18.532 1.00 93.62 106 ALA A O 1
ATOM 850 N N . GLN A 1 107 ? -14.203 4.655 20.533 1.00 96.56 107 GLN A N 1
ATOM 851 C CA . GLN A 1 107 ? -12.955 5.318 20.179 1.00 96.56 107 GLN A CA 1
ATOM 852 C C . GLN A 1 107 ? -11.785 4.334 20.147 1.00 96.56 107 GLN A C 1
ATOM 854 O O . GLN A 1 107 ? -11.498 3.657 21.136 1.00 96.56 107 GLN A O 1
ATOM 859 N N . LEU A 1 108 ? -11.050 4.360 19.034 1.00 96.38 108 LEU A N 1
ATOM 860 C CA . LEU A 1 108 ? -9.752 3.712 18.873 1.00 96.38 108 LEU A CA 1
ATOM 861 C C . LEU A 1 108 ? -8.761 4.725 18.306 1.00 96.38 108 LEU A C 1
ATOM 863 O O . LEU A 1 108 ? -8.978 5.233 17.205 1.00 96.38 108 LEU A O 1
ATOM 867 N N . ILE A 1 109 ? -7.645 4.988 18.997 1.00 95.69 109 ILE A N 1
ATOM 868 C CA . ILE A 1 109 ? -6.585 5.878 18.486 1.00 95.69 109 ILE A CA 1
ATOM 869 C C . ILE A 1 109 ? -5.692 5.087 17.524 1.00 95.69 109 ILE A C 1
ATOM 871 O O . ILE A 1 109 ? -4.525 4.792 17.775 1.00 95.69 109 ILE A O 1
ATOM 875 N N . VAL A 1 110 ? -6.289 4.728 16.388 1.00 94.44 110 VAL A N 1
ATOM 876 C CA . VAL A 1 110 ? -5.664 3.988 15.295 1.00 94.44 110 VAL A CA 1
ATOM 877 C C . VAL A 1 110 ? -5.806 4.798 14.014 1.00 94.44 110 VAL A C 1
ATOM 879 O O . VAL A 1 110 ? -6.905 5.133 13.583 1.00 94.44 110 VAL A O 1
ATOM 882 N N . SER A 1 111 ? -4.675 5.126 13.397 1.00 92.88 111 SER A N 1
ATOM 883 C CA . SER A 1 111 ? -4.614 5.887 12.150 1.00 92.88 111 SER A CA 1
ATOM 884 C C . SER A 1 111 ? -3.630 5.199 11.208 1.00 92.88 111 SER A C 1
ATOM 886 O O . SER A 1 111 ? -2.447 5.537 11.264 1.00 92.88 111 SER A O 1
ATOM 888 N N . PRO A 1 112 ? -4.084 4.256 10.357 1.00 94.69 112 PRO A N 1
ATOM 889 C CA . PRO A 1 112 ? -3.186 3.460 9.531 1.00 94.69 112 PRO A CA 1
ATOM 890 C C . PRO A 1 112 ? -2.275 4.330 8.657 1.00 94.69 112 PRO A C 1
ATOM 892 O O . PRO A 1 112 ? -2.719 5.024 7.736 1.00 94.69 112 PRO A O 1
ATOM 895 N N . GLY A 1 113 ? -0.986 4.304 8.973 1.00 93.44 113 GLY A N 1
ATOM 896 C CA . GLY A 1 113 ? 0.082 4.824 8.137 1.00 93.44 113 GLY A CA 1
ATOM 897 C C . GLY A 1 113 ? 0.672 3.713 7.280 1.00 93.44 113 GLY A C 1
ATOM 898 O O . GLY A 1 113 ? 0.143 2.604 7.217 1.00 93.44 113 GLY A O 1
ATOM 899 N N . ALA A 1 114 ? 1.807 3.989 6.642 1.00 94.19 114 ALA A N 1
ATOM 900 C CA . ALA A 1 114 ? 2.471 2.998 5.811 1.00 94.19 114 ALA A CA 1
ATOM 901 C C . ALA A 1 114 ? 2.679 1.681 6.592 1.00 94.19 114 ALA A C 1
ATOM 903 O O . ALA A 1 114 ? 2.109 0.655 6.241 1.00 94.19 114 ALA A O 1
ATOM 904 N N . LEU A 1 115 ? 3.411 1.675 7.704 1.00 93.38 115 LEU A N 1
ATOM 905 C CA . LEU A 1 115 ? 3.723 0.426 8.417 1.00 93.38 115 LEU A CA 1
ATOM 906 C C . LEU A 1 115 ? 2.488 -0.460 8.714 1.00 93.38 115 LEU A C 1
ATOM 908 O O . LEU A 1 115 ? 2.518 -1.668 8.456 1.00 93.38 115 LEU A O 1
ATOM 912 N N . ASP A 1 116 ? 1.387 0.160 9.142 1.00 94.38 116 ASP A N 1
ATOM 913 C CA . ASP A 1 116 ? 0.117 -0.511 9.433 1.00 94.38 116 ASP A CA 1
ATOM 914 C C . ASP A 1 116 ? -0.490 -1.148 8.183 1.00 94.38 116 ASP A C 1
ATOM 916 O O . ASP A 1 116 ? -0.915 -2.304 8.206 1.00 94.38 116 ASP A O 1
ATOM 920 N N . MET A 1 117 ? -0.450 -0.423 7.067 1.00 94.31 117 MET A N 1
ATOM 921 C CA . MET A 1 117 ? -0.928 -0.879 5.764 1.00 94.31 117 MET A CA 1
ATOM 922 C C . MET A 1 117 ? -0.026 -1.941 5.129 1.00 94.31 117 MET A C 1
ATOM 924 O O . MET A 1 117 ? -0.482 -2.682 4.268 1.00 94.31 117 MET A O 1
ATOM 928 N N . ALA A 1 118 ? 1.225 -2.084 5.580 1.00 93.00 118 ALA A N 1
ATOM 929 C CA . ALA A 1 118 ? 2.068 -3.240 5.264 1.00 93.00 118 ALA A CA 1
ATOM 930 C C . ALA A 1 118 ? 1.776 -4.458 6.161 1.00 93.00 118 ALA A C 1
ATOM 932 O O . ALA A 1 118 ? 2.427 -5.502 6.027 1.00 93.00 118 ALA A O 1
ATOM 933 N N . GLY A 1 119 ? 0.792 -4.373 7.058 1.00 92.12 119 GLY A N 1
ATOM 934 C CA . GLY A 1 119 ? 0.352 -5.458 7.929 1.00 92.12 119 GLY A CA 1
ATOM 935 C C . GLY A 1 119 ? 1.157 -5.596 9.219 1.00 92.12 119 GLY A C 1
ATOM 936 O O . GLY A 1 119 ? 1.318 -6.724 9.693 1.00 92.12 119 GLY A O 1
ATOM 937 N N . IL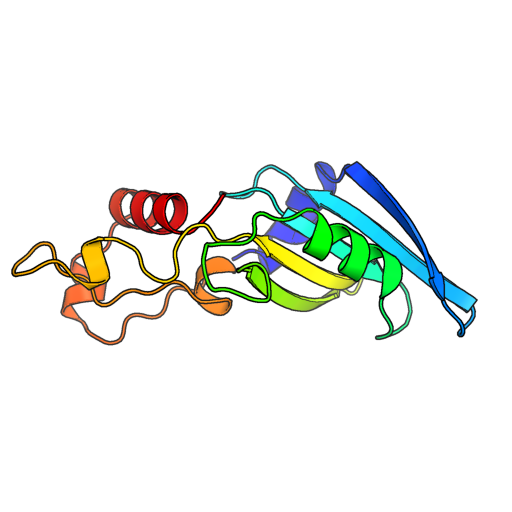E A 1 120 ? 1.689 -4.488 9.746 1.00 92.25 120 ILE A N 1
ATOM 938 C CA . ILE A 1 120 ? 2.215 -4.374 11.113 1.00 92.25 120 ILE A CA 1
ATOM 939 C C . ILE A 1 120 ? 1.477 -3.214 11.782 1.00 92.25 120 ILE A C 1
ATOM 941 O O . ILE A 1 120 ? 1.896 -2.071 11.648 1.00 92.25 120 ILE A O 1
ATOM 945 N N . LEU A 1 121 ? 0.374 -3.509 12.472 1.00 92.94 121 LEU A N 1
ATOM 946 C CA . LEU A 1 121 ? -0.381 -2.491 13.194 1.00 92.94 121 LEU A CA 1
ATOM 947 C C . LEU A 1 121 ? 0.295 -2.167 14.530 1.00 92.94 121 LEU A C 1
ATOM 949 O O . LEU A 1 121 ? 0.574 -3.079 15.312 1.00 92.94 121 LEU A O 1
ATOM 953 N N . VAL A 1 122 ? 0.499 -0.880 14.810 1.00 90.81 122 VAL A N 1
ATOM 954 C CA . VAL A 1 122 ? 1.009 -0.406 16.104 1.00 90.81 122 VAL A CA 1
ATOM 955 C C . VAL A 1 122 ? -0.070 0.379 16.850 1.00 90.81 122 VAL A C 1
ATOM 957 O O . VAL A 1 122 ? -0.586 1.376 16.355 1.00 90.81 122 VAL A O 1
ATOM 960 N N . THR A 1 123 ? -0.383 -0.044 18.074 1.00 94.06 123 THR A N 1
ATOM 961 C CA . THR A 1 123 ? -1.325 0.638 18.974 1.00 94.06 123 THR A CA 1
ATOM 962 C C . THR A 1 123 ? -0.577 1.379 20.075 1.00 94.06 123 THR A C 1
ATOM 964 O O . THR A 1 123 ? 0.286 0.800 20.734 1.00 94.06 123 THR A O 1
ATOM 967 N N . ALA A 1 124 ? -0.927 2.645 20.315 1.00 89.69 124 ALA A N 1
ATOM 968 C CA . ALA A 1 124 ? -0.302 3.446 21.372 1.00 89.69 124 ALA A CA 1
ATOM 969 C C . ALA A 1 124 ? -0.843 3.127 22.777 1.00 89.69 124 ALA A C 1
ATOM 971 O O . ALA A 1 124 ? -0.140 3.337 23.764 1.00 89.69 124 ALA A O 1
ATOM 972 N N . ARG A 1 125 ? -2.085 2.636 22.871 1.00 95.19 125 ARG A N 1
ATOM 973 C CA . ARG A 1 125 ? -2.762 2.322 24.134 1.00 95.19 125 ARG A CA 1
ATOM 974 C C . ARG A 1 125 ? -3.061 0.831 24.214 1.00 95.19 125 ARG A C 1
ATOM 976 O O . ARG A 1 125 ? -3.464 0.224 23.225 1.00 95.19 125 ARG A O 1
ATOM 983 N N . GLU A 1 126 ? -2.903 0.256 25.402 1.00 96.12 126 GLU A N 1
ATOM 984 C CA . GLU A 1 126 ? -3.247 -1.149 25.646 1.00 96.12 126 GLU A CA 1
ATOM 985 C C . GLU A 1 126 ? -4.745 -1.409 25.428 1.00 96.12 126 GLU A C 1
ATOM 987 O O . GLU A 1 126 ? -5.109 -2.418 24.833 1.00 96.12 126 GLU A O 1
ATOM 992 N N . GLU A 1 127 ? -5.609 -0.470 25.824 1.00 95.88 127 GLU A N 1
ATOM 993 C CA . GLU A 1 127 ? -7.058 -0.580 25.611 1.00 95.88 127 GLU A CA 1
ATOM 994 C C . GLU A 1 127 ? -7.431 -0.699 24.125 1.00 95.88 127 GLU A C 1
ATOM 996 O O . GLU A 1 127 ? -8.312 -1.481 23.780 1.00 95.88 127 GLU A O 1
ATOM 1001 N N . ASP A 1 128 ? -6.730 0.012 23.232 1.00 96.25 128 ASP A N 1
ATOM 1002 C CA . ASP A 1 128 ? -6.966 -0.090 21.789 1.00 96.25 128 ASP A CA 1
ATOM 1003 C C . ASP A 1 128 ? -6.575 -1.476 21.284 1.00 96.25 128 ASP A C 1
ATOM 1005 O O . ASP A 1 128 ? -7.315 -2.089 20.522 1.00 96.25 128 ASP A O 1
ATOM 1009 N N . LEU A 1 129 ? -5.436 -2.000 21.748 1.00 95.50 129 LEU A N 1
ATOM 1010 C CA . LEU A 1 129 ? -4.989 -3.347 21.401 1.00 95.50 129 LEU A CA 1
ATOM 1011 C C . LEU A 1 129 ? -5.996 -4.412 21.840 1.00 95.50 129 LEU A C 1
ATOM 1013 O O . LEU A 1 129 ? -6.253 -5.350 21.094 1.00 95.50 129 LEU A O 1
ATOM 1017 N N . GLN A 1 130 ? -6.555 -4.268 23.042 1.00 95.62 130 GLN A N 1
ATOM 1018 C CA . GLN A 1 130 ? -7.519 -5.215 23.601 1.00 95.62 130 GLN A CA 1
ATOM 1019 C C . GLN A 1 130 ? -8.882 -5.160 22.896 1.00 95.62 130 GLN A C 1
ATOM 1021 O O . GLN A 1 130 ? -9.547 -6.188 22.788 1.00 95.62 130 GLN A O 1
ATOM 1026 N N . LYS A 1 131 ? -9.298 -3.981 22.419 1.00 95.00 131 LYS A N 1
ATOM 1027 C CA . LYS A 1 131 ? -10.556 -3.787 21.681 1.00 95.00 131 LYS A CA 1
ATOM 1028 C C . LYS A 1 131 ? -10.483 -4.244 20.223 1.00 95.00 131 LYS A C 1
ATOM 1030 O O . LYS A 1 131 ? -11.519 -4.517 19.626 1.00 95.00 131 LYS A O 1
ATOM 1035 N N . LEU A 1 132 ? -9.290 -4.280 19.630 1.00 95.00 132 LEU A N 1
ATOM 1036 C CA . LEU A 1 132 ? -9.125 -4.635 18.226 1.00 95.00 132 LEU A CA 1
ATOM 1037 C C . LEU A 1 132 ? -9.375 -6.121 17.973 1.00 95.00 132 LEU A C 1
ATOM 1039 O O . LEU A 1 132 ? -8.748 -7.001 18.561 1.00 95.00 132 LEU A O 1
ATOM 1043 N N . ASP A 1 133 ? -10.205 -6.381 16.974 1.00 94.50 133 ASP A N 1
ATOM 1044 C CA . ASP A 1 133 ? -10.385 -7.692 16.376 1.00 94.50 133 ASP A CA 1
ATOM 1045 C C . ASP A 1 133 ? -10.250 -7.623 14.846 1.00 94.50 133 ASP A C 1
ATOM 1047 O O . ASP A 1 133 ? -9.973 -6.577 14.248 1.00 94.50 133 ASP A O 1
ATOM 1051 N N . ALA A 1 134 ? -10.400 -8.776 14.192 1.00 93.94 134 ALA A N 1
ATOM 1052 C CA . ALA A 1 134 ? -10.253 -8.875 12.747 1.00 93.94 134 ALA A CA 1
ATOM 1053 C C . ALA A 1 134 ? -11.319 -8.071 11.982 1.00 93.94 134 ALA A C 1
ATOM 1055 O O . ALA A 1 134 ? -11.030 -7.570 10.895 1.00 93.94 134 ALA A O 1
ATOM 1056 N N . ASP A 1 135 ? -12.538 -7.960 12.506 1.00 9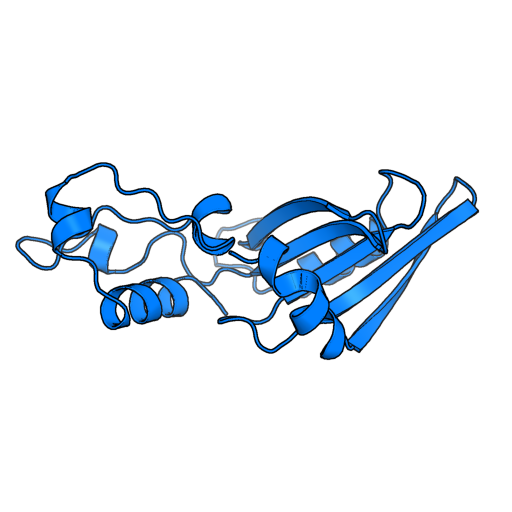5.19 135 ASP A N 1
ATOM 1057 C CA . ASP A 1 135 ? -13.640 -7.278 11.824 1.00 95.19 135 ASP A CA 1
ATOM 1058 C C . ASP A 1 135 ? -13.459 -5.760 11.908 1.00 95.19 135 ASP A C 1
ATOM 1060 O O . ASP A 1 135 ? -13.484 -5.079 10.880 1.00 95.19 135 ASP A O 1
ATOM 1064 N N . THR A 1 136 ? -13.114 -5.259 13.093 1.00 94.62 136 THR A N 1
ATOM 1065 C CA . THR A 1 136 ? -12.749 -3.861 13.340 1.00 94.62 136 THR A CA 1
ATOM 1066 C C . THR A 1 136 ? -11.568 -3.435 12.469 1.00 94.62 136 THR A C 1
ATOM 1068 O O . THR A 1 136 ? -11.597 -2.379 11.840 1.00 94.62 136 THR A O 1
ATOM 1071 N N . LEU A 1 137 ? -10.538 -4.280 12.356 1.00 94.44 137 LEU A N 1
ATOM 1072 C CA . LEU A 1 137 ? -9.386 -4.027 11.486 1.00 94.44 137 LEU A CA 1
ATOM 1073 C C . LEU A 1 137 ? -9.769 -3.910 10.011 1.00 94.44 137 LEU A C 1
ATOM 1075 O O . LEU A 1 137 ? -9.307 -2.999 9.324 1.00 94.44 137 LEU A O 1
ATOM 1079 N N . ARG A 1 138 ? -10.609 -4.824 9.512 1.00 94.25 138 ARG A N 1
ATOM 1080 C CA . ARG A 1 138 ? -11.080 -4.774 8.120 1.00 94.25 138 ARG A CA 1
ATOM 1081 C C . ARG A 1 138 ? -11.883 -3.508 7.860 1.00 94.25 138 ARG A C 1
ATOM 1083 O O . ARG A 1 138 ? -11.676 -2.887 6.822 1.00 94.25 138 ARG A O 1
ATOM 1090 N N . GLN A 1 139 ? -12.739 -3.112 8.800 1.00 95.12 139 GLN A N 1
ATOM 1091 C CA . GLN A 1 139 ? -13.486 -1.864 8.706 1.00 95.12 139 GLN A CA 1
ATOM 1092 C C . GLN A 1 139 ? -12.545 -0.653 8.661 1.00 95.12 139 GLN A C 1
ATOM 1094 O O . GLN A 1 139 ? -12.633 0.145 7.731 1.00 95.12 139 GLN A O 1
ATOM 1099 N N . ILE A 1 140 ? -11.594 -0.555 9.597 1.00 95.88 140 ILE A N 1
ATOM 1100 C CA . ILE A 1 140 ? -10.597 0.525 9.632 1.00 95.88 140 ILE A CA 1
ATOM 1101 C C . ILE A 1 140 ? -9.851 0.625 8.298 1.00 95.88 140 ILE A C 1
ATOM 1103 O O . ILE A 1 140 ? -9.712 1.720 7.756 1.00 95.88 140 ILE A O 1
ATOM 1107 N N . TYR A 1 141 ? -9.378 -0.500 7.754 1.00 95.31 141 TYR A N 1
ATOM 1108 C CA . TYR A 1 141 ? -8.656 -0.509 6.484 1.00 95.31 141 TYR A CA 1
ATOM 1109 C C . TYR A 1 141 ? -9.541 -0.119 5.298 1.00 95.31 141 TYR A C 1
ATOM 1111 O O . TYR A 1 141 ? -9.100 0.669 4.462 1.00 95.31 141 TYR A O 1
ATOM 1119 N N . HIS A 1 142 ? -10.783 -0.601 5.248 1.00 94.25 142 HIS A N 1
ATOM 1120 C CA . HIS A 1 142 ? -11.750 -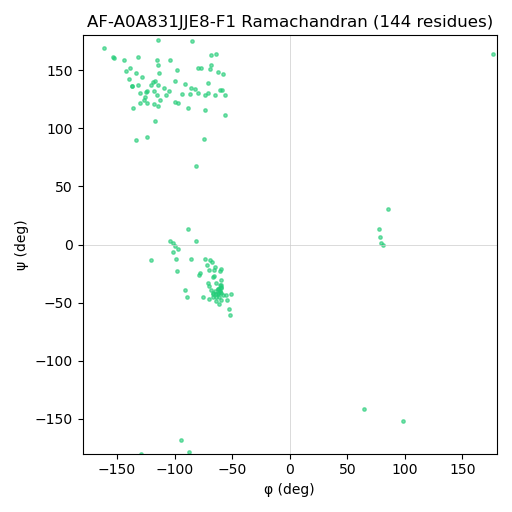0.236 4.212 1.00 94.25 142 HIS A CA 1
ATOM 1121 C C . HIS A 1 142 ? -12.089 1.263 4.242 1.00 94.25 142 HIS A C 1
ATOM 1123 O O . HIS A 1 142 ? -12.209 1.891 3.199 1.00 94.25 142 HIS A O 1
ATOM 1129 N N . GLU A 1 143 ? -12.202 1.873 5.423 1.00 95.25 143 GLU A N 1
ATOM 1130 C CA . GLU A 1 143 ? -12.479 3.311 5.547 1.00 95.25 143 GLU A CA 1
ATOM 1131 C C . GLU A 1 143 ? -11.332 4.196 5.033 1.00 95.25 143 GLU A C 1
ATOM 1133 O O . GLU A 1 143 ? -11.568 5.322 4.590 1.00 95.25 143 GLU A O 1
ATOM 1138 N N . VAL A 1 144 ? -10.084 3.715 5.085 1.00 94.75 144 VAL A N 1
ATOM 1139 C CA . VAL A 1 144 ? -8.911 4.509 4.685 1.00 94.75 144 VAL A CA 1
ATOM 1140 C C . VAL A 1 144 ? -8.362 4.170 3.302 1.00 94.75 144 VAL A C 1
ATOM 1142 O O . VAL A 1 144 ? -7.471 4.891 2.850 1.00 94.75 144 VAL A O 1
ATOM 1145 N N . THR A 1 145 ? -8.867 3.139 2.618 1.00 92.50 145 THR A N 1
ATOM 1146 C CA . THR A 1 145 ? -8.402 2.714 1.279 1.00 92.50 145 THR A CA 1
ATOM 1147 C C . THR A 1 145 ? -9.456 2.874 0.194 1.00 92.50 145 THR A C 1
ATOM 1149 O O . THR A 1 145 ? -10.641 3.020 0.492 1.00 92.50 145 THR A O 1
ATOM 1152 N N . HIS A 1 146 ? -8.982 2.944 -1.054 1.00 79.25 146 HIS A N 1
ATOM 1153 C CA . HIS A 1 146 ? -9.810 2.863 -2.259 1.00 79.25 146 HIS A CA 1
ATOM 1154 C C . HIS A 1 146 ? -10.063 1.407 -2.652 1.00 79.25 146 HIS A C 1
ATOM 1156 O O . HIS A 1 146 ? -9.152 0.575 -2.423 1.00 79.25 146 HIS A O 1
#

Mean predicted aligned error: 3.25 Å

Foldseek 3Di:
DQVVCVVVQCVQWDWDDKDQDPVRWIKTWTWTDDDLAIKIKIFIAPDQDTRPVVVVVVFVVADDDPPDPTFDWAWDWDQDPPGGIMIMIFGWDDQFAPLCPDDDPSHAVFGDHNCVSSPDGDGPDPSNVVPDDPVNSSNRVVNTGD

pLDDT: mean 94.67, std 2.88, range [79.25, 98.56]

Solvent-accessible surface area (backbone atoms only — not comparable to full-atom values): 8337 Å² total; per-residue (Å²): 80,50,80,84,42,39,76,68,34,57,77,52,50,39,83,72,47,80,34,81,44,95,88,76,41,46,18,38,32,27,40,30,43,91,56,103,49,63,32,44,34,39,36,9,53,89,45,87,69,72,36,60,68,61,50,51,56,49,52,71,69,45,72,66,55,92,95,54,94,62,53,52,62,34,70,48,75,50,78,40,95,88,62,22,28,36,35,41,40,34,56,38,66,36,84,55,28,72,37,45,78,41,68,74,88,66,38,32,81,53,59,77,47,44,62,32,74,40,53,51,77,78,64,88,45,69,70,45,55,73,69,59,47,74,66,59,49,51,49,45,51,56,53,24,34,98

Radius of gyration: 16.92 Å; Cα contacts (8 Å, |Δi|>4): 247; chains: 1; bounding box: 38×37×45 Å

Nearest PDB structures (foldseek):
  7qwk-assembly7_G  TM=3.789E-01  e=1.487E-01  Homo sapiens
  7qwk-assembly5_E  TM=3.791E-01  e=2.208E-01  Homo sapiens
  7qwk-assembly6_F  TM=3.805E-01  e=5.448E-01  Homo sapiens
  8uok-assembly1_B  TM=3.920E-01  e=1.685E+00  Homo sapiens
  8r4o-assembly4_G  TM=4.066E-01  e=2.800E+00  Homo sapiens

Sequence (146 aa):
PLIRQWEKLMSTAVEKGFEPLSDGKSCIAYDIEGYFCPIRAFITQGGLATGVRLIDSYLHSLPLHEGETEPRYNLFAWNNPRYGFVTVYIPRTAHRPQCYTAEGDAQLIVSPGALDMAGILVTAREEDLQKLDADTLRQIYHEVTH

Secondary structure (DSSP, 8-state):
-TGGGHHHHHTT-EEEEEEE-TTS-EEEEEEE-SSSS-EEEEEETTSS---HHHHHHHHTTSPPPTT-SS--EEEEEEEETTTEEEEEEEEBS-SS-GGGT--GGG-------HHHHTT----SSHHHHHH--HHHHHHHHHHHB-